Protein AF-A0A8H4RWQ2-F1 (afdb_monomer)

InterPro domains:
  IPR011146 HIT-like domain [PF01230] (13-74)
  IPR011146 HIT-like domain [PS51084] (5-72)
  IPR036265 HIT-like superfamily [G3DSA:3.30.428.10] (1-86)
  IPR036265 HIT-like superfamily [SSF54197] (13-76)
  IPR051884 Bis(5'-adenosyl)-triphosphatase activity regulators [PTHR46243] (3-73)

Radius of gyration: 20.03 Å; Cα contacts (8 Å, |Δi|>4): 115; chains: 1; bounding box: 41×40×61 Å

Nearest PDB structures (f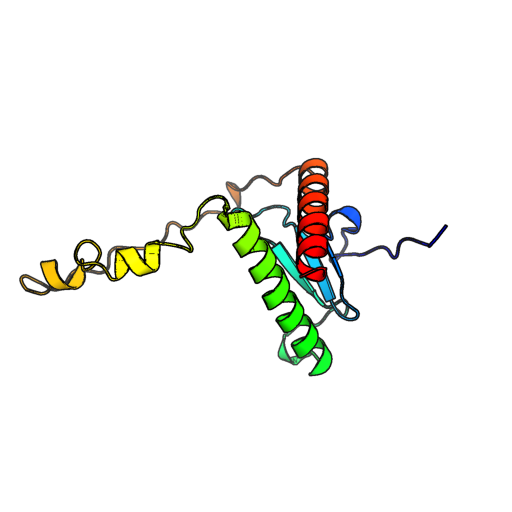oldseek):
  7p8p-assembly1_D  TM=6.417E-01  e=2.452E-06  Homo sapiens
  7p8p-assembly2_B  TM=6.315E-01  e=1.788E-06  Homo sapiens
  6fit-assembly1_A-2  TM=6.945E-01  e=1.189E-05  Homo sapiens
  7p8p-assembly2_C  TM=5.938E-01  e=6.324E-06  Homo sapiens
  3fit-assembly1_A-2  TM=6.359E-01  e=2.237E-05  Homo sapiens

Structure (mmCIF, N/CA/C/O backbone):
data_AF-A0A8H4RWQ2-F1
#
_entry.id   AF-A0A8H4RWQ2-F1
#
loop_
_atom_site.group_PDB
_atom_site.id
_atom_site.type_symbol
_atom_site.label_atom_id
_atom_site.label_alt_id
_atom_site.label_comp_id
_atom_site.label_asym_id
_atom_site.label_entity_id
_atom_site.label_seq_id
_atom_site.pdbx_PDB_ins_code
_atom_site.Cartn_x
_atom_site.Cartn_y
_atom_site.Cartn_z
_atom_site.occupancy
_atom_site.B_iso_or_equiv
_atom_site.auth_seq_id
_atom_site.auth_comp_id
_atom_site.auth_asym_id
_atom_site.auth_atom_id
_atom_site.pdbx_PDB_model_num
ATOM 1 N N . MET A 1 1 ? 17.640 4.819 19.629 1.00 38.50 1 MET A N 1
ATOM 2 C CA . MET A 1 1 ? 17.453 4.123 18.340 1.00 38.50 1 MET A CA 1
ATOM 3 C C . MET A 1 1 ? 16.045 3.561 18.352 1.00 38.50 1 MET A C 1
ATOM 5 O O . MET A 1 1 ? 15.785 2.678 19.156 1.00 38.50 1 MET A O 1
ATOM 9 N N . SER A 1 2 ? 15.117 4.163 17.603 1.00 43.03 2 SER A N 1
ATOM 10 C CA . SER A 1 2 ? 13.726 3.694 17.560 1.00 43.03 2 SER A CA 1
ATOM 11 C C . SER A 1 2 ? 13.721 2.265 17.018 1.00 43.03 2 SER A C 1
ATOM 13 O O . SER A 1 2 ? 14.282 2.028 15.947 1.00 43.03 2 SER A O 1
ATOM 15 N N . SER A 1 3 ? 13.181 1.311 17.775 1.00 46.88 3 SER A N 1
ATOM 16 C CA . SER A 1 3 ? 13.005 -0.064 17.314 1.00 46.88 3 SER A CA 1
ATOM 17 C C . SER A 1 3 ? 12.193 -0.028 16.022 1.00 46.88 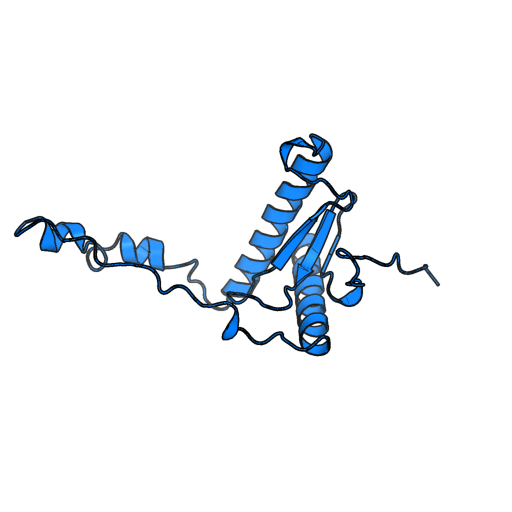3 SER A C 1
ATOM 19 O O . SER A 1 3 ? 11.035 0.390 16.034 1.00 46.88 3 SER A O 1
ATOM 21 N N . LYS A 1 4 ? 12.794 -0.414 14.890 1.00 59.09 4 LYS A N 1
ATOM 22 C CA . LYS A 1 4 ? 12.035 -0.616 13.653 1.00 59.09 4 LYS A CA 1
ATOM 23 C C . LYS A 1 4 ? 10.982 -1.685 13.955 1.00 59.09 4 LYS A C 1
ATOM 25 O O . LYS A 1 4 ? 11.336 -2.832 14.209 1.00 59.09 4 LYS A O 1
ATOM 30 N N . ASN A 1 5 ? 9.705 -1.311 13.962 1.00 80.12 5 ASN A N 1
ATOM 31 C CA . ASN A 1 5 ? 8.619 -2.283 14.029 1.00 80.12 5 ASN A CA 1
ATOM 32 C C . ASN A 1 5 ? 8.695 -3.147 12.764 1.00 80.12 5 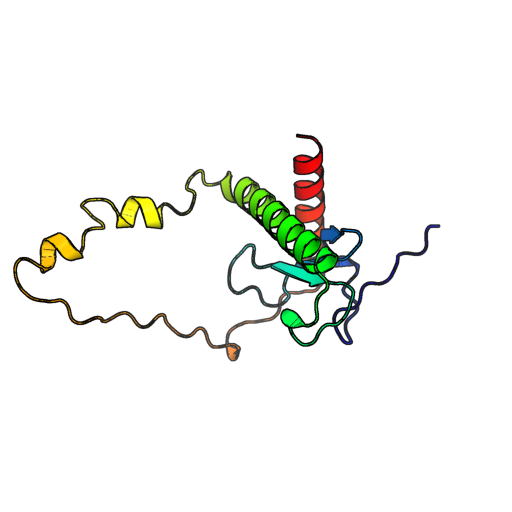ASN A C 1
ATOM 34 O O . ASN A 1 5 ? 8.464 -2.643 11.661 1.00 80.12 5 ASN A O 1
ATOM 38 N N . LEU A 1 6 ? 9.083 -4.411 12.938 1.00 89.31 6 LEU A N 1
ATOM 39 C CA . LEU A 1 6 ? 9.218 -5.385 11.858 1.00 89.31 6 LEU A CA 1
ATOM 40 C C . LEU A 1 6 ? 7.839 -5.673 11.265 1.00 89.31 6 LEU A C 1
ATOM 42 O O . LEU A 1 6 ? 6.901 -5.996 11.999 1.00 89.31 6 LEU A O 1
ATOM 46 N N . ILE A 1 7 ? 7.716 -5.571 9.942 1.00 90.94 7 ILE A N 1
ATOM 47 C CA . ILE A 1 7 ? 6.471 -5.887 9.236 1.00 90.94 7 ILE A CA 1
ATOM 48 C C . ILE A 1 7 ? 6.638 -7.234 8.556 1.00 90.94 7 ILE A C 1
ATOM 50 O O . ILE A 1 7 ? 7.595 -7.450 7.817 1.00 90.94 7 ILE A O 1
ATOM 54 N N . HIS A 1 8 ? 5.677 -8.120 8.791 1.00 89.38 8 HIS A N 1
ATOM 55 C CA . HIS A 1 8 ? 5.658 -9.451 8.207 1.00 89.38 8 HIS A CA 1
ATOM 56 C C . HIS A 1 8 ? 4.440 -9.614 7.303 1.00 89.38 8 HIS A C 1
ATOM 58 O O . HIS A 1 8 ? 3.322 -9.249 7.676 1.00 89.38 8 HIS A O 1
ATOM 64 N N . PHE A 1 9 ? 4.658 -10.215 6.137 1.00 88.19 9 PHE A N 1
ATOM 65 C CA . PHE A 1 9 ? 3.605 -10.704 5.260 1.00 88.19 9 PHE A CA 1
ATOM 66 C C . PHE A 1 9 ? 3.660 -12.234 5.242 1.00 88.19 9 PHE A C 1
ATOM 68 O O . PHE A 1 9 ? 4.485 -12.853 4.566 1.00 88.19 9 PHE A O 1
ATOM 75 N N . GLY A 1 10 ? 2.805 -12.855 6.058 1.00 85.50 10 GLY A N 1
ATOM 76 C CA . GLY A 1 10 ? 2.902 -14.285 6.344 1.00 85.50 10 GLY A CA 1
ATOM 77 C C . GLY A 1 10 ? 4.238 -14.613 7.030 1.00 85.50 10 GLY A C 1
ATOM 78 O O . GLY A 1 10 ? 4.557 -13.974 8.031 1.00 85.50 10 GLY A O 1
ATOM 79 N N . PRO A 1 11 ? 5.021 -15.586 6.528 1.00 87.88 11 PRO A N 1
ATOM 80 C CA . PRO A 1 11 ? 6.316 -15.948 7.107 1.00 87.88 11 PRO A CA 1
ATOM 81 C C . PRO A 1 11 ? 7.470 -15.028 6.671 1.00 87.88 11 PRO A C 1
ATOM 83 O O . PRO A 1 11 ? 8.587 -15.203 7.149 1.00 87.88 11 PRO A O 1
ATOM 86 N N . PHE A 1 12 ? 7.235 -14.091 5.748 1.00 88.94 12 PHE A N 1
ATOM 87 C CA . PHE A 1 12 ? 8.283 -13.256 5.167 1.00 88.94 12 PHE A CA 1
ATOM 88 C C . PHE A 1 12 ? 8.348 -11.900 5.867 1.00 88.94 12 PHE A C 1
ATOM 90 O O . PHE A 1 12 ? 7.331 -11.216 5.993 1.00 88.94 12 PHE A O 1
ATOM 97 N N . GLU A 1 13 ? 9.542 -11.494 6.293 1.00 91.75 13 GLU A N 1
ATOM 98 C CA . GLU A 1 13 ? 9.789 -10.116 6.711 1.00 91.75 13 GLU A CA 1
ATOM 99 C C . GLU A 1 13 ? 9.817 -9.217 5.469 1.00 91.75 13 GLU A C 1
ATOM 101 O O . GLU A 1 13 ? 10.587 -9.469 4.545 1.00 91.75 13 GLU A O 1
ATOM 106 N N . VAL A 1 14 ? 8.973 -8.182 5.448 1.00 92.69 14 VAL A N 1
ATOM 107 C CA . VAL A 1 14 ? 8.827 -7.268 4.303 1.00 92.69 14 VAL A CA 1
ATOM 108 C C . VAL A 1 14 ? 9.117 -5.806 4.639 1.00 92.69 14 VAL A C 1
ATOM 110 O O . VAL A 1 14 ? 8.734 -4.903 3.897 1.00 92.69 14 VAL A O 1
ATOM 113 N N . THR A 1 15 ? 9.766 -5.549 5.780 1.00 92.19 15 THR A N 1
ATOM 114 C CA . THR A 1 15 ? 9.922 -4.211 6.371 1.00 92.19 15 THR A CA 1
ATOM 115 C C . THR A 1 15 ? 10.470 -3.173 5.389 1.00 92.19 15 THR A C 1
ATOM 117 O O . THR A 1 15 ? 9.949 -2.057 5.343 1.00 92.19 15 THR A O 1
ATOM 120 N N . ASP A 1 16 ? 11.482 -3.537 4.601 1.00 92.75 16 ASP A N 1
ATOM 121 C CA . ASP A 1 16 ? 12.158 -2.622 3.673 1.00 92.75 16 ASP A CA 1
ATOM 122 C C . ASP A 1 16 ? 11.415 -2.456 2.333 1.00 92.75 16 ASP A C 1
ATOM 124 O O . ASP A 1 16 ? 11.622 -1.468 1.632 1.00 92.75 16 ASP A O 1
ATOM 128 N N . GLN A 1 17 ? 10.489 -3.365 2.005 1.00 94.56 17 GLN A N 1
ATOM 129 C CA . GLN A 1 17 ? 9.653 -3.279 0.800 1.00 94.56 17 GLN A CA 1
ATOM 130 C C . GLN A 1 17 ? 8.347 -2.497 1.030 1.00 94.56 17 GLN A C 1
ATOM 132 O O . GLN A 1 17 ? 7.594 -2.247 0.083 1.00 94.56 17 GLN A O 1
ATOM 137 N N . VAL A 1 18 ? 8.063 -2.103 2.278 1.00 95.69 18 VAL A N 1
ATOM 138 C CA . VAL A 1 18 ? 6.913 -1.261 2.627 1.00 95.69 18 VAL A C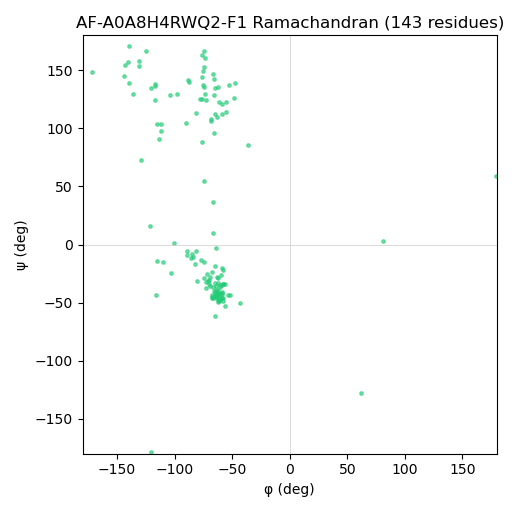A 1
ATOM 139 C C . VAL A 1 18 ? 7.205 0.194 2.277 1.00 95.69 18 VAL A C 1
ATOM 141 O O . VAL A 1 18 ? 8.166 0.781 2.772 1.00 95.69 18 VAL A O 1
ATOM 144 N N . PHE A 1 19 ? 6.337 0.811 1.478 1.00 95.38 19 PHE A N 1
ATOM 145 C CA . PHE A 1 19 ? 6.494 2.204 1.057 1.00 95.38 19 PHE A CA 1
ATOM 146 C C . PHE A 1 19 ? 5.477 3.174 1.662 1.00 95.38 19 PHE A C 1
ATOM 148 O O . PHE A 1 19 ? 5.688 4.384 1.620 1.00 95.38 19 PHE A O 1
ATOM 155 N N . TYR A 1 20 ? 4.388 2.671 2.241 1.00 95.75 20 TYR A N 1
ATOM 156 C CA . TYR A 1 20 ? 3.395 3.502 2.915 1.00 95.75 20 TYR A CA 1
ATOM 157 C C . TYR A 1 20 ? 2.822 2.791 4.138 1.00 95.75 20 TYR A C 1
ATOM 159 O O . TYR A 1 20 ? 2.692 1.567 4.145 1.00 95.75 20 TYR A O 1
ATOM 167 N N . LYS A 1 21 ? 2.508 3.552 5.189 1.00 95.06 21 LYS A N 1
ATOM 168 C CA . LYS A 1 21 ? 1.958 3.043 6.449 1.00 95.06 21 LYS A CA 1
ATOM 169 C C . LYS A 1 21 ? 0.881 3.991 6.956 1.00 95.06 21 LYS A C 1
ATOM 171 O O . LYS A 1 21 ? 1.067 5.206 6.941 1.00 95.06 21 LYS A O 1
ATOM 176 N N . THR A 1 22 ? -0.197 3.418 7.456 1.00 94.38 22 THR A N 1
ATOM 177 C CA . THR A 1 22 ? -1.240 4.096 8.229 1.00 94.38 22 THR A CA 1
ATOM 178 C C . THR A 1 22 ? -1.319 3.431 9.614 1.00 94.38 22 THR A C 1
ATOM 180 O O . THR A 1 22 ? -0.529 2.522 9.904 1.00 94.38 22 THR A O 1
ATOM 183 N N . PRO A 1 23 ? -2.232 3.854 10.508 1.00 94.06 23 PRO A N 1
ATOM 184 C CA . PRO A 1 23 ? -2.430 3.174 11.785 1.00 94.06 23 PRO A CA 1
ATOM 185 C C . PRO A 1 23 ? -2.909 1.719 11.650 1.00 94.06 23 PRO A C 1
ATOM 187 O O . PRO A 1 23 ? -2.533 0.894 12.482 1.00 94.06 23 PRO A O 1
ATOM 190 N N . LEU A 1 24 ? -3.716 1.393 10.627 1.00 95.44 24 LEU A N 1
ATOM 191 C CA . LEU A 1 24 ? -4.358 0.075 10.492 1.00 95.44 24 LEU A CA 1
ATOM 192 C C . LEU A 1 24 ? -3.886 -0.734 9.275 1.00 95.44 24 LEU A C 1
ATOM 194 O O . LEU A 1 24 ? -4.106 -1.948 9.246 1.00 95.44 24 LEU A O 1
ATOM 198 N N . CYS A 1 25 ? -3.194 -0.128 8.308 1.00 95.75 25 CYS A N 1
ATOM 199 C CA . CYS A 1 25 ? -2.680 -0.816 7.129 1.00 95.75 25 CYS A CA 1
ATOM 200 C C . CYS A 1 25 ? -1.270 -0.368 6.712 1.00 95.75 25 CYS A C 1
ATOM 202 O O . CYS A 1 25 ? -0.668 0.573 7.238 1.00 95.75 25 CYS A O 1
ATOM 204 N N . TYR A 1 26 ? -0.708 -1.104 5.760 1.00 96.19 26 TYR A N 1
ATOM 205 C CA . TYR A 1 26 ? 0.569 -0.813 5.126 1.00 96.19 26 TYR A CA 1
ATOM 206 C C . TYR A 1 26 ? 0.509 -1.173 3.642 1.00 96.19 26 TYR A C 1
ATOM 208 O O . TYR A 1 26 ? -0.273 -2.032 3.236 1.00 96.19 26 TYR A O 1
ATOM 216 N N . ALA A 1 27 ? 1.339 -0.526 2.827 1.00 96.56 27 ALA A N 1
ATOM 217 C CA . ALA A 1 27 ? 1.466 -0.823 1.407 1.00 96.56 27 ALA A CA 1
ATOM 218 C C . ALA A 1 27 ? 2.893 -1.240 1.049 1.00 96.56 27 ALA A C 1
ATOM 220 O O . ALA A 1 27 ? 3.852 -0.590 1.472 1.00 96.56 27 ALA A O 1
ATOM 221 N N . LEU A 1 28 ? 3.034 -2.303 0.256 1.00 95.62 28 LEU A N 1
ATOM 222 C CA . LEU A 1 28 ? 4.324 -2.834 -0.188 1.00 95.62 28 LEU A CA 1
ATOM 223 C C . LEU A 1 28 ? 4.374 -3.074 -1.699 1.00 95.62 28 LEU A C 1
ATOM 225 O O . LEU A 1 28 ? 3.346 -3.256 -2.359 1.00 95.62 28 LEU A O 1
ATOM 229 N N . VAL A 1 29 ? 5.591 -3.108 -2.238 1.00 94.44 29 VAL A N 1
ATOM 230 C CA . VAL A 1 29 ? 5.833 -3.498 -3.632 1.00 94.44 29 VAL A CA 1
ATOM 231 C C . VAL A 1 29 ? 5.708 -5.011 -3.817 1.00 94.44 29 VAL A C 1
ATOM 233 O O . VAL A 1 29 ? 5.989 -5.791 -2.908 1.00 94.44 29 VAL A O 1
ATOM 236 N N . ASN A 1 30 ? 5.280 -5.446 -5.003 1.00 92.31 30 ASN A N 1
ATOM 237 C CA . ASN A 1 30 ? 5.087 -6.865 -5.291 1.00 92.31 30 ASN A CA 1
ATOM 238 C C . ASN A 1 30 ? 6.380 -7.522 -5.818 1.00 92.31 30 ASN A C 1
ATOM 240 O O . ASN A 1 30 ? 7.107 -6.931 -6.621 1.00 92.31 30 ASN A O 1
ATOM 244 N N . ILE A 1 31 ? 6.641 -8.769 -5.405 1.00 87.12 31 ILE A N 1
ATOM 245 C CA . ILE A 1 31 ? 7.781 -9.591 -5.851 1.00 87.12 31 ILE A CA 1
ATOM 246 C C . ILE A 1 31 ? 7.630 -10.071 -7.303 1.00 87.12 31 ILE A C 1
ATOM 248 O O . ILE A 1 31 ? 8.612 -10.233 -8.027 1.00 87.12 31 ILE A O 1
ATOM 252 N N . LYS A 1 32 ? 6.390 -10.291 -7.748 1.00 85.56 32 LYS A N 1
ATOM 253 C CA . LYS A 1 32 ? 6.054 -10.677 -9.125 1.00 85.56 32 LYS A CA 1
ATOM 254 C C . LYS A 1 32 ? 4.957 -9.754 -9.662 1.00 85.56 32 LYS A C 1
ATOM 256 O O . LYS A 1 32 ? 3.801 -10.176 -9.752 1.00 85.56 32 LYS A O 1
ATOM 261 N N . PRO A 1 33 ? 5.282 -8.485 -9.965 1.00 80.62 33 PRO A N 1
ATOM 262 C CA . PRO A 1 33 ? 4.300 -7.550 -10.490 1.00 80.62 33 PRO A CA 1
ATOM 263 C C . PRO A 1 33 ? 3.818 -8.022 -11.867 1.00 80.62 33 PRO A C 1
ATOM 265 O O . PRO A 1 33 ? 4.614 -8.418 -12.714 1.00 80.62 33 PRO A O 1
ATOM 268 N N . ILE A 1 34 ? 2.503 -7.993 -12.090 1.00 77.69 34 ILE A N 1
ATOM 269 C CA . ILE A 1 34 ? 1.921 -8.312 -13.410 1.00 77.69 34 ILE A CA 1
ATOM 270 C C . ILE A 1 34 ? 2.198 -7.175 -14.396 1.00 77.69 34 ILE A C 1
ATOM 272 O O . ILE A 1 34 ? 2.459 -7.416 -15.569 1.00 77.69 34 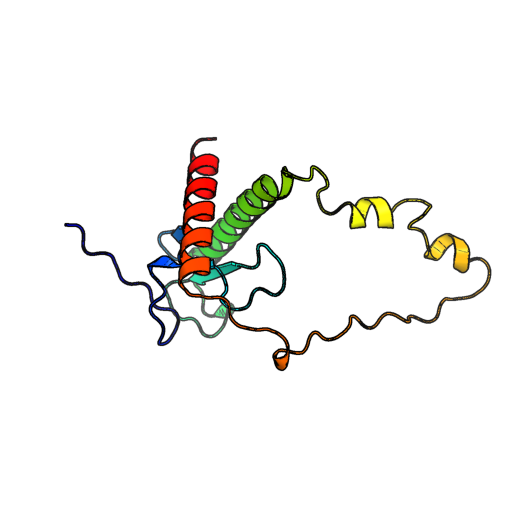ILE A O 1
ATOM 276 N N . LEU A 1 35 ? 2.140 -5.941 -13.896 1.00 77.56 35 LEU A N 1
ATOM 277 C CA . LEU A 1 35 ? 2.367 -4.703 -14.628 1.00 77.56 35 LEU A CA 1
ATOM 278 C C . LEU A 1 35 ? 3.150 -3.727 -13.733 1.00 77.56 35 LEU A C 1
ATOM 280 O O . LEU A 1 35 ? 3.084 -3.857 -12.502 1.00 77.56 35 LEU A O 1
ATOM 284 N N . PRO A 1 36 ? 3.865 -2.746 -14.312 1.00 79.44 36 PRO A N 1
ATOM 285 C CA . PRO A 1 36 ? 4.467 -1.655 -13.550 1.00 79.44 36 PRO A CA 1
ATOM 286 C C . PRO A 1 36 ? 3.433 -0.963 -12.650 1.00 79.44 36 PRO A C 1
ATOM 288 O O . PRO A 1 36 ? 2.301 -0.732 -13.068 1.00 79.44 36 PRO A O 1
ATOM 291 N N . GLY A 1 37 ? 3.805 -0.659 -11.404 1.00 83.44 37 GLY A N 1
ATOM 292 C CA . GLY A 1 37 ? 2.889 -0.063 -10.422 1.00 83.44 37 GLY A CA 1
ATOM 293 C C . GLY A 1 37 ? 1.960 -1.056 -9.710 1.00 83.44 37 GLY A C 1
ATOM 294 O O . GLY A 1 37 ? 1.154 -0.640 -8.882 1.00 83.44 37 GLY A O 1
ATOM 295 N N . HIS A 1 38 ? 2.071 -2.366 -9.968 1.00 89.19 38 HIS A N 1
ATOM 296 C CA . HIS A 1 38 ? 1.365 -3.378 -9.178 1.00 89.19 38 HIS A CA 1
ATOM 297 C C . HIS A 1 38 ? 1.935 -3.434 -7.751 1.00 89.19 38 HIS A C 1
ATOM 299 O O . HIS A 1 38 ? 3.017 -3.974 -7.507 1.00 89.19 38 HIS A O 1
ATOM 305 N N . VAL A 1 39 ? 1.149 -2.940 -6.799 1.00 94.00 39 VAL A N 1
ATOM 306 C CA . VAL A 1 39 ? 1.451 -2.902 -5.362 1.00 94.00 39 VAL A CA 1
ATOM 307 C C . VAL A 1 39 ? 0.347 -3.581 -4.549 1.00 94.00 39 VAL A C 1
ATOM 309 O O . VAL A 1 39 ? -0.739 -3.844 -5.065 1.00 94.00 39 VAL A O 1
ATOM 312 N N . LEU A 1 40 ? 0.619 -3.863 -3.276 1.00 95.50 40 LEU A N 1
ATOM 313 C CA . LEU A 1 40 ? -0.350 -4.427 -2.335 1.00 95.50 40 LEU A CA 1
ATOM 314 C C . LEU A 1 40 ? -0.603 -3.437 -1.199 1.00 95.50 40 LEU A C 1
ATOM 316 O O . LEU A 1 40 ? 0.351 -2.865 -0.682 1.00 95.50 40 LEU A O 1
ATOM 320 N N . VAL A 1 41 ? -1.863 -3.281 -0.786 1.00 96.12 41 VAL A N 1
ATOM 321 C CA . VAL A 1 41 ? -2.263 -2.560 0.436 1.00 96.12 41 VAL A CA 1
ATOM 322 C C . VAL A 1 41 ? -2.943 -3.562 1.361 1.00 96.12 41 VAL A C 1
ATOM 324 O O . VAL A 1 41 ? -3.866 -4.262 0.942 1.00 96.12 41 VAL A O 1
ATOM 327 N N . ILE A 1 42 ? -2.448 -3.686 2.590 1.00 95.56 42 ILE A N 1
ATOM 328 C CA . ILE A 1 42 ? -2.750 -4.810 3.479 1.00 95.56 42 ILE A CA 1
ATOM 329 C C . ILE A 1 42 ? -3.036 -4.291 4.895 1.00 95.56 42 ILE A C 1
ATOM 331 O O . ILE A 1 42 ? -2.223 -3.537 5.433 1.00 95.56 42 ILE A O 1
ATOM 335 N N . PRO A 1 43 ? -4.152 -4.688 5.535 1.00 95.69 43 PRO A N 1
ATOM 336 C CA . PRO A 1 43 ? -4.380 -4.396 6.948 1.00 95.69 43 PRO A CA 1
ATOM 337 C C . PRO A 1 43 ? -3.373 -5.147 7.835 1.00 95.69 43 PRO A C 1
ATOM 339 O O . PRO A 1 43 ? -2.986 -6.277 7.534 1.00 95.69 43 PRO A O 1
ATOM 342 N N . TYR A 1 44 ? -2.963 -4.561 8.964 1.00 93.94 44 TYR A N 1
ATOM 343 C CA . TYR A 1 44 ? -2.083 -5.254 9.918 1.00 93.94 44 TYR A CA 1
ATOM 344 C C . TYR A 1 44 ? -2.762 -6.479 10.534 1.00 93.94 44 TYR A C 1
ATOM 346 O O . TYR A 1 44 ? -2.114 -7.502 10.774 1.00 93.94 44 TYR A O 1
ATOM 354 N N . ARG A 1 45 ? -4.075 -6.396 10.782 1.00 93.38 45 ARG A N 1
ATOM 355 C CA . ARG A 1 45 ? -4.845 -7.528 11.287 1.00 93.38 45 ARG A CA 1
ATOM 356 C C . ARG A 1 45 ? -5.103 -8.530 10.166 1.00 93.38 45 ARG A C 1
ATOM 358 O O . ARG A 1 45 ? -5.682 -8.207 9.132 1.00 93.38 45 ARG A O 1
ATOM 365 N N . GLN A 1 46 ? -4.723 -9.781 10.405 1.00 91.19 46 GLN A N 1
ATOM 366 C CA . GLN A 1 46 ? -4.922 -10.876 9.459 1.00 91.19 46 GLN A CA 1
ATOM 367 C C . GLN A 1 46 ? -6.387 -11.339 9.458 1.00 91.19 46 GLN A C 1
ATOM 369 O O . GLN A 1 46 ? -6.777 -12.246 10.193 1.00 91.19 46 GLN A O 1
ATOM 374 N N . ALA A 1 47 ? -7.206 -10.701 8.627 1.00 91.94 47 ALA A N 1
ATOM 375 C CA . ALA A 1 47 ? -8.568 -11.132 8.329 1.00 91.94 47 ALA A CA 1
ATOM 376 C C . ALA A 1 47 ? -8.583 -12.135 7.164 1.00 91.94 47 ALA A C 1
ATOM 378 O O . ALA A 1 47 ? -7.857 -11.973 6.184 1.00 91.94 47 ALA A O 1
ATOM 379 N N . LYS A 1 48 ? -9.421 -13.177 7.251 1.00 92.19 48 LYS A N 1
ATOM 380 C CA . LYS A 1 48 ? -9.552 -14.177 6.174 1.00 92.19 48 LYS A CA 1
ATOM 381 C C . LYS A 1 48 ? -10.461 -13.686 5.053 1.00 92.19 48 LYS A C 1
ATOM 383 O O . LYS A 1 48 ? -10.287 -14.084 3.902 1.00 92.19 48 LYS A O 1
ATOM 388 N N . ARG A 1 49 ? -11.460 -12.872 5.395 1.00 93.56 49 ARG A N 1
ATOM 389 C CA . ARG A 1 49 ? -12.437 -12.306 4.465 1.00 93.56 49 ARG A CA 1
ATOM 390 C C . ARG A 1 49 ? -12.560 -10.809 4.690 1.00 93.56 49 ARG A C 1
ATOM 392 O O 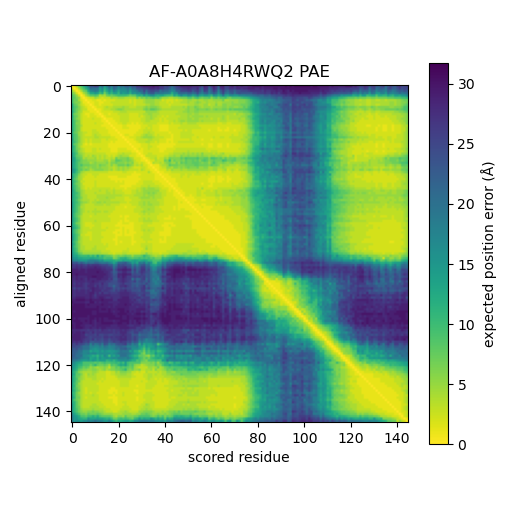. ARG A 1 49 ? -12.389 -10.327 5.804 1.00 93.56 49 ARG A O 1
ATOM 399 N N . LEU A 1 50 ? -12.952 -10.089 3.641 1.00 91.81 50 LEU A N 1
ATOM 400 C CA . LEU A 1 50 ? -13.251 -8.659 3.733 1.00 91.81 50 LEU A CA 1
ATOM 401 C C . LEU A 1 50 ? -14.363 -8.368 4.757 1.00 91.81 50 LEU A C 1
ATOM 403 O O . LEU A 1 50 ? -14.308 -7.367 5.455 1.00 91.81 50 LEU A O 1
ATOM 407 N N . THR A 1 51 ? -15.332 -9.280 4.892 1.00 95.75 51 THR A N 1
ATOM 408 C CA . THR A 1 51 ? -16.434 -9.199 5.868 1.00 95.75 51 THR A CA 1
ATOM 409 C C . THR A 1 51 ? -15.983 -9.278 7.321 1.00 95.75 51 THR A C 1
ATOM 411 O O . THR A 1 51 ? -16.752 -8.925 8.206 1.00 95.75 51 THR A O 1
ATOM 414 N N . ASP A 1 52 ? -14.769 -9.772 7.573 1.00 95.94 52 ASP A N 1
ATOM 415 C CA . ASP A 1 52 ? -14.238 -9.889 8.928 1.00 95.94 52 ASP A CA 1
ATOM 416 C C . ASP A 1 52 ? -13.593 -8.574 9.391 1.00 95.94 52 ASP A C 1
AT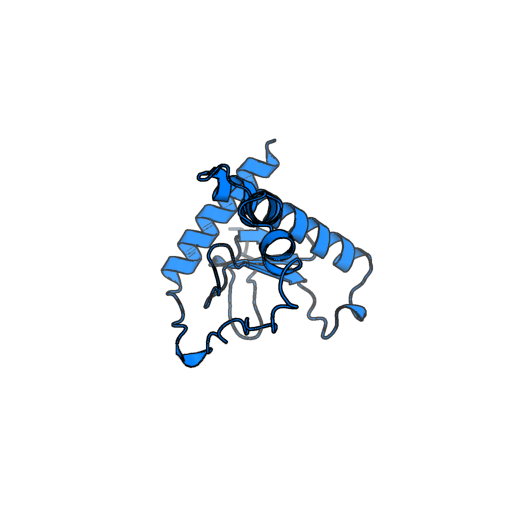OM 418 O O . ASP A 1 52 ? -13.183 -8.495 10.549 1.00 95.94 52 ASP A O 1
ATOM 422 N N . LEU A 1 53 ? -13.442 -7.578 8.504 1.00 95.69 53 LEU A N 1
ATOM 423 C CA . LEU A 1 53 ? -12.884 -6.258 8.805 1.00 95.69 53 LEU A CA 1
ATOM 424 C C . LEU A 1 53 ? -13.881 -5.371 9.551 1.00 95.69 53 LEU A C 1
ATOM 426 O O . LEU A 1 53 ? -15.084 -5.404 9.292 1.00 95.69 53 LEU A O 1
ATOM 430 N N . THR A 1 54 ? -13.369 -4.551 10.467 1.00 97.12 54 THR A N 1
ATOM 431 C CA . THR A 1 54 ? -14.171 -3.506 11.107 1.00 97.12 54 THR A CA 1
ATOM 432 C C . THR A 1 54 ? -14.416 -2.358 10.128 1.00 97.12 54 THR A C 1
ATOM 434 O O . THR A 1 54 ? -13.675 -2.171 9.160 1.00 97.12 54 THR A O 1
ATOM 437 N N . SER A 1 55 ? -15.434 -1.536 10.387 1.00 97.12 55 SER A N 1
ATOM 438 C CA . SER A 1 55 ? -15.703 -0.347 9.568 1.00 97.12 55 SER A CA 1
ATOM 439 C C . SER A 1 55 ? -14.510 0.618 9.520 1.00 97.12 55 SER A C 1
ATOM 441 O O . SER A 1 55 ? -14.267 1.236 8.487 1.00 97.12 55 SER A O 1
ATOM 443 N N . GLU A 1 56 ? -13.745 0.717 10.611 1.00 97.19 56 GLU A N 1
ATOM 444 C CA . GLU A 1 56 ? -12.532 1.541 10.691 1.00 97.19 56 GLU A CA 1
ATOM 445 C C . GLU A 1 56 ? -11.421 0.999 9.787 1.00 97.19 56 GLU A C 1
ATOM 447 O O . GLU A 1 56 ? -10.823 1.756 9.026 1.00 97.19 56 GLU A O 1
ATOM 452 N N . GLU A 1 57 ? -11.186 -0.316 9.808 1.00 96.25 57 GLU A N 1
ATOM 453 C CA . GLU A 1 57 ? -10.183 -0.956 8.953 1.00 96.25 57 GLU A CA 1
ATOM 454 C C . GLU A 1 57 ? -10.557 -0.870 7.474 1.00 96.25 57 GLU A C 1
ATOM 456 O O . GLU A 1 57 ? -9.687 -0.628 6.644 1.00 96.25 57 GLU A O 1
ATOM 461 N N . ILE A 1 58 ? -11.840 -1.038 7.134 1.00 96.94 58 ILE A N 1
ATOM 462 C CA . ILE A 1 58 ? -12.325 -0.868 5.757 1.00 96.94 58 ILE A CA 1
ATOM 463 C C . ILE A 1 58 ? -12.090 0.573 5.300 1.00 96.94 58 ILE A C 1
ATOM 465 O O . ILE A 1 58 ? -11.564 0.795 4.209 1.00 96.94 58 ILE A O 1
ATOM 469 N N . SER A 1 59 ? -12.457 1.549 6.134 1.00 97.06 59 SER A N 1
ATOM 470 C CA . SER A 1 59 ? -12.278 2.964 5.814 1.00 97.06 59 SER A CA 1
ATOM 471 C C . SER A 1 59 ? -10.803 3.309 5.607 1.00 97.06 59 SER A C 1
ATOM 473 O O . SER A 1 59 ? -10.461 3.934 4.602 1.00 97.06 59 SER A O 1
ATOM 475 N N . ASP A 1 60 ? -9.924 2.887 6.517 1.00 97.00 60 ASP A N 1
ATOM 476 C CA . ASP A 1 60 ? -8.484 3.142 6.417 1.00 97.00 60 ASP A CA 1
ATOM 477 C C . ASP A 1 60 ? -7.867 2.439 5.198 1.00 97.00 60 ASP A C 1
ATOM 479 O O . ASP A 1 60 ? -7.153 3.072 4.419 1.00 97.00 60 ASP A O 1
ATOM 483 N N . LEU A 1 61 ? -8.228 1.172 4.959 1.00 97.00 61 LEU A N 1
ATOM 484 C CA . LEU A 1 61 ? -7.764 0.391 3.813 1.00 97.00 61 LEU A CA 1
ATOM 485 C C . LEU A 1 61 ? -8.088 1.085 2.486 1.00 97.00 61 LEU A C 1
ATOM 487 O O . LEU A 1 61 ? -7.197 1.291 1.663 1.00 97.00 61 LEU A O 1
ATOM 491 N N . PHE A 1 62 ? -9.348 1.465 2.262 1.00 97.06 62 PHE A N 1
ATOM 492 C CA . PHE A 1 62 ? -9.741 2.076 0.991 1.00 97.06 62 PHE A CA 1
ATOM 493 C C . PHE A 1 62 ? -9.273 3.528 0.856 1.00 97.06 62 PHE A C 1
ATOM 495 O O . PHE A 1 62 ? -8.961 3.957 -0.257 1.00 97.06 62 PHE A O 1
ATOM 502 N N . THR A 1 63 ? -9.133 4.261 1.963 1.00 96.50 63 THR A N 1
ATOM 503 C CA . THR A 1 63 ? -8.502 5.591 1.952 1.00 96.50 63 THR A CA 1
ATOM 504 C C . THR A 1 63 ? -7.033 5.484 1.536 1.00 96.50 63 THR A C 1
ATOM 506 O O . THR A 1 63 ? -6.574 6.234 0.671 1.00 96.50 63 THR A O 1
ATOM 509 N N . ALA A 1 64 ? -6.304 4.503 2.076 1.00 96.19 64 ALA A N 1
ATOM 510 C CA . ALA A 1 64 ? -4.930 4.227 1.676 1.00 96.19 64 ALA A CA 1
ATOM 511 C C . ALA A 1 64 ? -4.839 3.813 0.199 1.00 96.19 64 ALA A C 1
ATOM 513 O O . ALA A 1 64 ? -3.985 4.331 -0.519 1.00 96.19 64 ALA A O 1
ATOM 514 N N . VAL A 1 65 ? -5.745 2.954 -0.286 1.00 95.94 65 VAL A N 1
ATOM 515 C CA . VAL A 1 65 ? -5.808 2.560 -1.706 1.00 95.94 65 VAL A CA 1
ATOM 516 C C . VAL A 1 65 ? -5.989 3.775 -2.616 1.00 95.94 65 VAL A C 1
ATOM 518 O O . VAL A 1 65 ? -5.223 3.931 -3.566 1.00 95.94 65 VAL A O 1
ATOM 521 N N . GLN A 1 66 ? -6.941 4.665 -2.316 1.00 95.31 66 GLN A N 1
ATOM 522 C CA . GLN A 1 66 ? -7.159 5.880 -3.110 1.00 95.31 66 GLN A CA 1
ATOM 523 C C . GLN A 1 66 ? -5.907 6.761 -3.161 1.00 95.31 66 GLN A C 1
ATOM 525 O O . GLN A 1 66 ? -5.547 7.282 -4.217 1.00 95.31 66 GLN A O 1
ATOM 530 N N . LYS A 1 67 ? -5.219 6.911 -2.028 1.00 94.06 67 LYS A N 1
ATOM 531 C CA . LYS A 1 67 ? -4.005 7.723 -1.935 1.00 94.06 67 LYS A CA 1
ATOM 532 C C . LYS A 1 67 ? -2.841 7.119 -2.722 1.00 94.06 67 LYS A C 1
ATOM 534 O O . LYS A 1 67 ? -2.190 7.822 -3.492 1.00 94.06 67 LYS A O 1
ATOM 539 N N . VAL A 1 68 ? -2.620 5.812 -2.583 1.00 94.44 68 VAL A N 1
ATOM 540 C CA . VAL A 1 68 ? -1.601 5.075 -3.344 1.00 94.44 68 VAL A CA 1
ATOM 541 C C . VAL A 1 68 ? -1.892 5.150 -4.843 1.00 94.44 68 VAL A C 1
ATOM 543 O O . VAL A 1 68 ? -0.979 5.397 -5.625 1.00 94.44 68 VAL A O 1
ATOM 546 N N . GLN A 1 69 ? -3.157 5.017 -5.254 1.00 91.69 69 GLN A N 1
ATOM 547 C CA . GLN A 1 69 ? -3.554 5.163 -6.655 1.00 91.69 69 GLN A CA 1
ATOM 548 C C . GLN A 1 69 ? -3.248 6.565 -7.198 1.00 91.69 69 GLN A C 1
ATOM 550 O O . GLN A 1 69 ? -2.715 6.675 -8.299 1.00 91.69 69 GLN A O 1
ATOM 555 N N . ARG A 1 70 ? -3.535 7.631 -6.435 1.00 89.81 70 ARG A N 1
ATOM 556 C CA . ARG A 1 70 ? -3.180 9.008 -6.830 1.00 89.81 70 ARG A CA 1
ATOM 557 C C . ARG A 1 70 ? -1.674 9.169 -7.018 1.00 89.81 70 ARG A C 1
ATOM 559 O O . ARG A 1 70 ? -1.252 9.697 -8.040 1.00 89.81 70 ARG A O 1
ATOM 566 N N . MET A 1 71 ? -0.873 8.657 -6.083 1.00 91.69 71 MET A N 1
ATOM 567 C CA . MET A 1 71 ? 0.589 8.680 -6.196 1.00 91.69 71 MET A CA 1
ATOM 568 C C . MET A 1 71 ? 1.073 7.954 -7.459 1.00 91.69 71 MET A C 1
ATOM 570 O O . MET A 1 71 ? 1.901 8.486 -8.200 1.00 91.69 71 MET A O 1
ATOM 574 N N . LEU A 1 72 ? 0.532 6.764 -7.737 1.00 88.38 72 LEU A N 1
ATOM 575 C CA . LEU A 1 72 ? 0.885 5.998 -8.934 1.00 88.38 72 LEU A CA 1
ATOM 576 C C . LEU A 1 72 ? 0.482 6.727 -10.220 1.00 88.38 72 LEU A C 1
ATOM 578 O O . LEU A 1 72 ? 1.259 6.723 -11.172 1.00 88.38 72 LEU A O 1
ATOM 582 N N . ALA A 1 73 ? -0.684 7.380 -10.236 1.00 83.88 73 ALA A N 1
ATOM 583 C CA . ALA A 1 73 ? -1.138 8.178 -11.370 1.00 83.88 73 ALA A CA 1
ATOM 584 C C . ALA A 1 73 ? -0.184 9.350 -11.647 1.00 83.88 73 ALA A C 1
ATOM 586 O O . ALA A 1 73 ? 0.296 9.473 -12.767 1.00 83.88 73 ALA A O 1
ATOM 587 N N . VAL A 1 74 ? 0.182 10.133 -10.623 1.00 77.12 74 VAL A N 1
ATOM 588 C CA . VAL A 1 74 ? 1.136 11.255 -10.752 1.00 77.12 74 VAL A CA 1
ATOM 589 C C . VAL A 1 74 ? 2.496 10.785 -11.272 1.00 77.12 74 VAL A C 1
ATOM 591 O O . VAL A 1 74 ? 3.102 11.436 -12.121 1.00 77.12 74 VAL A O 1
ATOM 594 N N . LYS A 1 75 ? 2.985 9.632 -10.802 1.00 69.81 75 LYS A N 1
ATOM 595 C CA . LYS A 1 75 ? 4.255 9.065 -11.277 1.00 69.81 75 LYS A CA 1
ATOM 596 C C . LYS A 1 75 ? 4.161 8.544 -12.716 1.00 69.81 75 LYS A C 1
ATOM 598 O O . LYS A 1 75 ? 5.141 8.628 -13.455 1.00 69.81 75 LYS A O 1
ATOM 603 N N . ALA A 1 76 ? 3.007 8.012 -13.118 1.00 60.62 76 ALA A N 1
ATOM 604 C CA . ALA A 1 76 ? 2.756 7.602 -14.497 1.00 60.62 76 ALA A CA 1
ATOM 605 C C . ALA A 1 76 ? 2.689 8.805 -15.459 1.00 60.62 76 ALA A C 1
ATOM 607 O O . ALA A 1 76 ? 3.032 8.643 -16.629 1.00 60.62 76 ALA A O 1
ATOM 608 N N . SER A 1 77 ? 2.372 10.010 -14.965 1.00 49.44 77 SER A N 1
ATOM 609 C CA . SER A 1 77 ? 2.259 11.262 -15.735 1.00 49.44 77 SER A CA 1
ATOM 610 C C . SER A 1 77 ? 3.560 11.810 -16.349 1.00 49.44 77 SER A C 1
ATOM 612 O O . SER A 1 77 ? 3.549 12.890 -16.935 1.00 49.44 77 SER A O 1
ATOM 614 N N . GLY A 1 78 ? 4.666 11.054 -16.333 1.00 47.38 78 GLY A N 1
ATOM 615 C CA . GLY A 1 78 ? 5.686 11.183 -17.387 1.00 47.38 78 GLY A CA 1
ATOM 616 C C . GLY A 1 78 ? 5.115 10.900 -18.790 1.00 47.38 78 GLY A C 1
ATOM 617 O O . GLY A 1 78 ? 5.654 11.379 -19.782 1.00 47.38 78 GLY A O 1
ATOM 618 N N . ASN A 1 79 ? 3.979 10.197 -18.846 1.00 44.22 79 ASN A N 1
ATOM 619 C CA . ASN A 1 79 ? 3.035 10.166 -19.950 1.00 44.22 79 ASN A CA 1
ATOM 620 C C . ASN A 1 79 ? 1.717 10.784 -19.456 1.00 44.22 79 ASN A C 1
ATOM 622 O O . ASN A 1 79 ? 0.950 10.130 -18.755 1.00 44.22 79 ASN A O 1
ATOM 626 N N . ASN A 1 80 ? 1.431 12.031 -19.838 1.00 39.53 80 ASN A N 1
ATOM 627 C CA . ASN A 1 80 ? 0.123 12.694 -19.680 1.00 39.53 80 ASN A CA 1
ATOM 628 C C . ASN A 1 80 ? -0.980 12.049 -20.554 1.00 39.53 80 ASN A C 1
ATOM 630 O O . ASN A 1 80 ? -1.848 12.724 -21.094 1.00 39.53 80 ASN A O 1
ATOM 634 N N . GLU A 1 81 ? -0.948 10.733 -20.704 1.00 44.59 81 GLU A N 1
ATOM 635 C CA . GLU A 1 81 ? -2.084 9.940 -21.129 1.00 44.59 81 GLU A CA 1
ATOM 636 C C . GLU A 1 81 ? -2.432 9.087 -19.906 1.00 44.59 81 GLU A C 1
ATOM 638 O O . GLU A 1 81 ? -1.914 7.983 -19.732 1.00 44.59 81 GLU A O 1
ATOM 643 N N . GLY A 1 82 ? -3.328 9.587 -19.040 1.00 49.62 82 GLY A N 1
ATOM 644 C CA . GLY A 1 82 ? -4.227 8.652 -18.351 1.00 49.62 82 GLY A CA 1
ATOM 645 C C . GLY A 1 82 ? -4.778 7.715 -19.420 1.00 49.62 82 GLY A C 1
ATOM 646 O O . GLY A 1 82 ? -4.957 8.196 -20.532 1.00 49.62 82 GLY A O 1
ATOM 647 N N . ASP A 1 83 ? -4.883 6.413 -19.139 1.00 52.94 83 ASP A N 1
ATOM 648 C CA . ASP A 1 83 ? -5.033 5.346 -20.135 1.00 52.94 83 ASP A CA 1
ATOM 649 C C . ASP A 1 83 ? -5.887 5.749 -21.345 1.00 52.94 83 ASP A C 1
ATOM 651 O O . ASP A 1 83 ? -7.078 5.469 -21.436 1.00 52.94 83 ASP A O 1
ATOM 655 N N . GLY A 1 84 ? -5.237 6.370 -22.340 1.00 52.34 84 GLY A N 1
ATOM 656 C CA . GLY A 1 84 ? -5.917 6.966 -23.490 1.00 52.34 84 GLY A CA 1
ATOM 657 C C . GLY A 1 84 ? -6.620 5.906 -24.326 1.00 52.34 84 GLY A C 1
ATOM 658 O O . GLY A 1 84 ? -7.292 6.216 -25.292 1.00 52.34 84 GLY A O 1
ATOM 659 N N . ILE A 1 85 ? -6.464 4.642 -23.936 1.00 57.12 85 ILE A N 1
ATOM 660 C CA . ILE A 1 85 ? -7.310 3.506 -24.238 1.00 57.12 85 ILE A CA 1
ATOM 661 C C . ILE A 1 85 ? -8.798 3.859 -24.105 1.00 57.12 85 ILE A C 1
ATOM 663 O O . ILE A 1 85 ? -9.508 3.589 -25.062 1.00 57.12 85 ILE A O 1
ATOM 667 N N . TYR A 1 86 ? -9.294 4.466 -23.017 1.00 53.28 86 TYR A N 1
ATOM 668 C CA . TYR A 1 86 ? -10.734 4.779 -22.922 1.00 53.28 86 TYR A CA 1
ATOM 669 C C . TYR A 1 86 ? -11.166 5.846 -23.935 1.00 53.28 86 TYR A C 1
ATOM 671 O O . TYR A 1 86 ? -12.143 5.631 -24.651 1.00 53.28 86 TYR A O 1
ATOM 679 N N . ASP A 1 87 ? -10.405 6.934 -24.072 1.00 59.62 87 ASP A N 1
ATOM 680 C CA . ASP A 1 87 ? -10.702 8.001 -25.040 1.00 59.62 87 ASP A CA 1
ATOM 681 C C . ASP A 1 87 ? -10.557 7.520 -26.497 1.00 59.62 87 ASP A C 1
ATOM 683 O O . ASP A 1 87 ? -11.363 7.866 -27.361 1.00 59.62 87 ASP A O 1
ATOM 687 N N . ARG A 1 88 ? -9.572 6.656 -26.781 1.00 64.81 88 ARG A N 1
ATOM 688 C CA . ARG A 1 88 ? -9.373 6.018 -28.094 1.00 64.81 88 ARG A CA 1
ATOM 689 C C . ARG A 1 88 ? -10.414 4.940 -28.378 1.00 64.81 88 ARG A C 1
ATOM 691 O O . ARG A 1 88 ? -10.773 4.784 -29.533 1.00 64.81 88 ARG A O 1
ATOM 698 N N . LEU A 1 89 ? -10.920 4.220 -27.373 1.00 60.53 89 LEU A N 1
ATOM 699 C CA . LEU A 1 89 ? -12.040 3.276 -27.524 1.00 60.53 89 LEU A CA 1
ATOM 700 C C . LEU A 1 89 ? -13.363 4.000 -27.807 1.00 60.53 89 LEU A C 1
ATOM 702 O O . LEU A 1 89 ? -14.244 3.421 -28.436 1.00 60.53 89 LEU A O 1
ATOM 706 N N . GLN A 1 90 ? -13.511 5.241 -27.337 1.00 54.97 90 GLN A N 1
ATOM 707 C CA . GLN A 1 90 ? -14.684 6.083 -27.586 1.00 54.97 90 GLN A CA 1
ATOM 708 C C . GLN A 1 90 ? -14.577 6.933 -28.864 1.00 54.97 90 GLN A C 1
ATOM 710 O O . GLN A 1 90 ? -15.569 7.544 -29.261 1.00 54.97 90 GLN A O 1
ATOM 715 N N . SER A 1 91 ? -13.409 6.981 -29.515 1.00 66.69 91 SER A N 1
ATOM 716 C CA . SER A 1 91 ? -13.225 7.686 -30.787 1.00 66.69 91 SER A CA 1
ATOM 717 C C . SER A 1 91 ? -13.818 6.898 -31.966 1.00 66.69 91 SER A C 1
ATOM 719 O O . SER A 1 91 ? -14.049 5.694 -31.872 1.00 66.69 91 SER A O 1
ATOM 721 N N . GLU A 1 92 ? -14.034 7.559 -33.109 1.00 60.59 92 GLU A N 1
ATOM 722 C CA . GLU A 1 92 ? -14.491 6.907 -34.352 1.00 60.59 92 GLU A CA 1
ATOM 723 C C . GLU A 1 92 ? -13.559 5.763 -34.800 1.00 60.59 92 GLU A C 1
ATOM 725 O O . GLU A 1 92 ? -14.032 4.740 -35.285 1.00 60.59 92 GLU A O 1
ATOM 730 N N . GLU A 1 93 ? -12.244 5.880 -34.570 1.00 58.62 93 GLU A N 1
ATOM 731 C CA . GLU A 1 93 ? -11.278 4.805 -34.855 1.00 58.62 93 GLU A CA 1
ATOM 732 C C . GLU A 1 93 ? -11.423 3.605 -33.899 1.00 58.62 93 GLU A C 1
ATOM 734 O O . GLU A 1 93 ? -11.160 2.467 -34.290 1.00 58.62 93 GLU A O 1
ATOM 739 N N . GLY A 1 94 ? -11.851 3.840 -32.653 1.00 58.38 94 GLY A N 1
ATOM 740 C CA . GLY A 1 94 ? -12.143 2.799 -31.662 1.00 58.38 94 GLY A CA 1
ATOM 741 C C . GLY A 1 94 ? -13.559 2.233 -31.738 1.00 58.38 94 GLY A C 1
ATOM 742 O O . GLY A 1 94 ? -13.826 1.180 -31.153 1.00 58.38 94 GLY A O 1
ATOM 743 N N . ASN A 1 95 ? -14.451 2.874 -32.501 1.00 65.44 95 ASN A N 1
ATOM 744 C CA . ASN A 1 95 ? -15.823 2.443 -32.757 1.00 65.44 95 ASN A CA 1
ATOM 745 C C . ASN A 1 95 ? -15.877 1.259 -33.744 1.00 65.44 95 ASN A C 1
ATOM 747 O O . ASN A 1 95 ? -16.585 1.264 -34.754 1.00 65.44 95 ASN A O 1
ATOM 751 N N . VAL A 1 96 ? -15.154 0.185 -33.417 1.00 57.62 96 VAL A N 1
ATOM 752 C CA . VAL A 1 96 ? -15.180 -1.093 -34.145 1.00 57.62 96 VAL A CA 1
ATOM 753 C C . VAL A 1 96 ? -16.589 -1.692 -34.199 1.00 57.62 96 VAL A C 1
ATOM 755 O O . VAL A 1 96 ? -16.887 -2.492 -35.079 1.00 57.62 96 VAL A O 1
ATOM 758 N N . GLY A 1 97 ? -17.466 -1.289 -33.269 1.00 57.53 97 GLY A N 1
ATOM 759 C CA . GLY A 1 97 ? -18.892 -1.588 -33.298 1.00 57.53 97 GLY A CA 1
ATOM 760 C C . GLY A 1 97 ? -19.579 -0.919 -34.487 1.00 57.53 97 GLY A C 1
ATOM 761 O O . GLY A 1 97 ? -20.065 -1.616 -35.365 1.00 57.53 97 GLY A O 1
ATOM 762 N N . GLY A 1 98 ? -19.571 0.410 -34.569 1.00 61.78 98 GLY A N 1
ATOM 763 C CA . GLY A 1 98 ? -20.265 1.165 -35.618 1.00 61.78 98 GLY A CA 1
ATOM 764 C C . GLY A 1 98 ? -19.898 0.739 -37.043 1.00 61.78 98 GLY A C 1
ATOM 765 O O . GLY A 1 98 ? -20.791 0.519 -37.852 1.00 61.78 98 GLY A O 1
ATOM 766 N N . GLY A 1 99 ? -18.609 0.515 -37.331 1.00 58.31 99 GLY A N 1
ATOM 767 C CA . GLY A 1 99 ? -18.153 0.128 -38.676 1.00 58.31 99 GLY A CA 1
ATOM 768 C C . GLY A 1 99 ? -18.494 -1.309 -39.113 1.00 58.31 99 GLY A C 1
ATOM 769 O O . GLY A 1 99 ? -18.587 -1.574 -40.310 1.00 58.31 99 GLY A O 1
ATOM 770 N N . LEU A 1 100 ? -18.690 -2.244 -38.172 1.00 48.03 100 LEU A N 1
ATOM 771 C CA . LEU A 1 100 ? -19.027 -3.656 -38.449 1.00 48.03 100 LEU A CA 1
ATOM 772 C C . LEU A 1 100 ? -20.513 -3.985 -38.218 1.00 48.03 100 LEU A C 1
ATOM 774 O O . LEU A 1 100 ? -21.030 -4.930 -38.819 1.00 48.03 100 LEU A O 1
ATOM 778 N N . TRP A 1 101 ? -21.213 -3.220 -37.372 1.00 51.62 101 TRP A N 1
ATOM 779 C CA . TRP A 1 101 ? -22.632 -3.421 -37.047 1.00 51.62 101 TRP A CA 1
ATOM 780 C C . TRP A 1 101 ? -23.554 -3.247 -38.260 1.00 51.62 101 TRP A C 1
ATOM 782 O O . TRP A 1 101 ? -24.586 -3.916 -38.318 1.00 51.62 101 TRP A O 1
ATOM 792 N N . ASP A 1 102 ? -23.155 -2.436 -39.242 1.00 57.12 102 ASP A N 1
ATOM 793 C CA . ASP A 1 102 ? -23.911 -2.205 -40.479 1.00 57.12 102 ASP A CA 1
ATOM 794 C C . ASP A 1 102 ? -23.849 -3.382 -41.475 1.00 57.12 102 ASP A C 1
ATOM 796 O O . ASP A 1 102 ? -24.665 -3.451 -42.395 1.00 57.12 102 ASP A O 1
ATOM 800 N N . GLN A 1 103 ? -22.918 -4.335 -41.304 1.00 56.72 103 GLN A N 1
ATOM 801 C CA . GLN A 1 103 ? -22.738 -5.462 -42.233 1.00 56.72 103 GLN A CA 1
ATOM 802 C C . GLN A 1 103 ? -23.016 -6.838 -41.607 1.00 56.72 103 GLN A C 1
ATOM 804 O O . GLN A 1 103 ? -23.682 -7.659 -42.241 1.00 56.72 103 GLN A O 1
ATOM 809 N N . GLN A 1 104 ? -22.545 -7.120 -40.382 1.00 55.22 104 GLN A N 1
ATOM 810 C CA . GLN A 1 104 ? -22.843 -8.366 -39.655 1.00 55.22 104 GLN A CA 1
ATOM 811 C C . GLN A 1 104 ? -22.337 -8.321 -38.207 1.00 55.22 104 GLN A C 1
ATOM 813 O O . GLN A 1 104 ? -21.298 -7.735 -37.920 1.00 55.22 104 GLN A O 1
ATOM 818 N N . ARG A 1 105 ? -23.035 -8.998 -37.278 1.00 59.31 105 ARG A N 1
ATOM 819 C CA . ARG A 1 105 ? -22.602 -9.078 -35.869 1.00 59.31 105 ARG A CA 1
ATOM 820 C C . ARG A 1 105 ? -21.199 -9.703 -35.765 1.00 59.31 105 ARG A C 1
ATOM 822 O O . ARG A 1 105 ? -21.056 -10.867 -36.149 1.00 59.31 105 ARG A O 1
ATOM 829 N N . PRO A 1 106 ? -20.199 -9.002 -35.193 1.00 59.56 106 PRO A N 1
ATOM 830 C CA . PRO A 1 106 ? -18.888 -9.583 -34.937 1.00 59.56 106 PRO A CA 1
ATOM 831 C C . PRO A 1 106 ? -19.005 -10.744 -33.949 1.00 59.56 106 PRO A C 1
ATOM 833 O O . PRO A 1 106 ? -19.677 -10.637 -32.920 1.00 59.56 106 PRO A O 1
ATOM 836 N N . VAL A 1 107 ? -18.329 -11.851 -34.240 1.00 60.72 107 VAL A N 1
ATOM 837 C CA . VAL A 1 107 ? -18.113 -12.905 -33.246 1.00 60.72 107 VAL A CA 1
ATOM 838 C C . VAL A 1 107 ? -17.074 -12.382 -32.260 1.00 60.72 107 VAL A C 1
ATOM 840 O O . VAL A 1 107 ? -16.031 -11.882 -32.674 1.00 60.72 107 VAL A O 1
ATOM 843 N N . GLN A 1 108 ? -17.361 -12.462 -30.960 1.00 52.59 108 GLN A N 1
ATOM 844 C CA . GLN A 1 10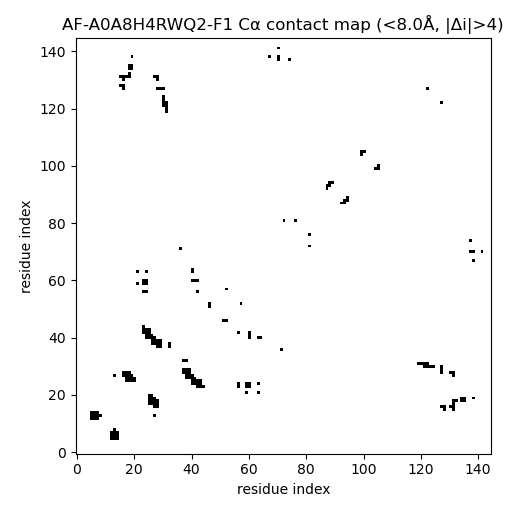8 ? -16.424 -12.041 -29.923 1.00 52.59 108 GLN A CA 1
ATOM 845 C C . GLN A 1 108 ? -15.200 -12.967 -29.942 1.00 52.59 108 GLN A C 1
ATOM 847 O O . GLN A 1 108 ? -15.224 -14.041 -29.342 1.00 52.59 108 GLN A O 1
ATOM 852 N N . ASP A 1 109 ? -14.136 -12.549 -30.626 1.00 49.00 109 ASP A N 1
ATOM 853 C CA . ASP A 1 109 ? -12.834 -13.200 -30.557 1.00 49.00 109 ASP A CA 1
ATOM 854 C C . ASP A 1 109 ? -11.843 -12.268 -29.861 1.00 49.00 109 ASP A C 1
ATOM 856 O O . ASP A 1 109 ? -11.429 -11.231 -30.372 1.00 49.00 109 ASP A O 1
ATOM 860 N N . GLY A 1 110 ? -11.571 -12.594 -28.604 1.00 50.84 110 GLY A N 1
ATOM 861 C CA . GLY A 1 110 ? -10.875 -11.721 -27.671 1.00 50.84 110 GLY A CA 1
ATOM 862 C C . GLY A 1 110 ? -10.751 -12.393 -26.317 1.00 50.84 110 GLY A C 1
ATOM 863 O O . GLY A 1 110 ? -11.268 -11.909 -25.312 1.00 50.84 110 GLY A O 1
ATOM 864 N N . LYS A 1 111 ? -10.110 -13.563 -26.274 1.00 53.75 111 LYS A N 1
ATOM 865 C CA . LYS A 1 111 ? -9.655 -14.113 -24.995 1.00 53.75 111 LYS A CA 1
ATOM 866 C C . LYS A 1 111 ? -8.346 -13.419 -24.656 1.00 53.75 111 LYS A C 1
ATOM 868 O O . LYS A 1 111 ? -7.356 -13.634 -25.350 1.00 53.75 111 LYS A O 1
ATOM 873 N N . PHE A 1 112 ? -8.333 -12.615 -23.591 1.00 48.97 112 PHE A N 1
ATOM 874 C CA . PHE A 1 112 ? -7.076 -12.133 -23.021 1.00 48.97 112 PHE A CA 1
ATOM 875 C C . PHE A 1 112 ? -6.124 -13.327 -22.850 1.00 48.97 112 PHE A C 1
ATOM 877 O O . PHE A 1 112 ? -6.523 -14.329 -22.236 1.00 48.97 112 PHE A O 1
ATOM 884 N N . PRO A 1 113 ? -4.897 -13.264 -23.400 1.00 60.06 113 PRO A N 1
ATOM 885 C CA . PRO A 1 113 ? -3.914 -14.312 -23.198 1.00 60.06 113 PRO A CA 1
ATOM 886 C C . PRO A 1 113 ? -3.716 -14.513 -21.698 1.00 60.06 113 PRO A C 1
ATOM 888 O O . PRO A 1 113 ? -3.396 -13.573 -20.969 1.00 60.06 113 PRO A O 1
ATOM 891 N N . LYS A 1 114 ? -3.934 -15.736 -21.208 1.00 58.22 114 LYS A N 1
ATOM 892 C CA . LYS A 1 114 ? -3.620 -16.062 -19.816 1.00 58.22 114 LYS A CA 1
ATOM 893 C C . LYS A 1 114 ? -2.103 -16.035 -19.667 1.00 58.22 114 LYS A C 1
ATOM 895 O O . LYS A 1 114 ? -1.435 -16.953 -20.134 1.00 58.22 114 LYS A O 1
ATOM 900 N N . ILE A 1 115 ? -1.575 -14.999 -19.022 1.00 58.91 115 ILE A N 1
ATOM 901 C CA . ILE A 1 115 ? -0.175 -14.970 -18.593 1.00 58.91 115 ILE A CA 1
ATOM 902 C C . ILE A 1 115 ? -0.021 -16.083 -17.555 1.00 58.91 115 ILE A C 1
ATOM 904 O O . ILE A 1 115 ? -0.635 -16.022 -16.488 1.00 58.91 115 ILE A O 1
ATOM 908 N N . LYS A 1 116 ? 0.731 -17.133 -17.888 1.00 60.75 116 LYS A N 1
ATOM 909 C CA . LYS A 1 116 ? 0.992 -18.229 -16.955 1.00 60.75 116 LYS A CA 1
ATOM 910 C C . LYS A 1 116 ? 2.006 -17.767 -15.914 1.00 60.75 116 LYS A C 1
ATOM 912 O O . LYS A 1 116 ? 3.005 -17.131 -16.235 1.00 60.75 116 LYS A O 1
ATOM 917 N N . ASP A 1 117 ? 1.756 -18.116 -14.658 1.00 63.34 117 ASP A N 1
ATOM 918 C CA . ASP A 1 117 ? 2.618 -17.763 -13.525 1.00 63.34 117 ASP A CA 1
ATOM 919 C C . ASP A 1 117 ? 4.054 -18.296 -13.652 1.00 63.34 117 ASP A C 1
ATOM 921 O O . ASP A 1 117 ? 4.980 -17.699 -13.100 1.00 63.34 117 ASP A O 1
ATOM 925 N N . GLU A 1 118 ? 4.221 -19.392 -14.394 1.00 69.44 118 GLU A N 1
ATOM 926 C CA . GLU A 1 118 ? 5.485 -20.087 -14.669 1.00 69.44 118 GLU A CA 1
ATOM 927 C C . GLU A 1 118 ? 6.500 -19.197 -15.401 1.00 69.44 118 GLU A C 1
ATOM 929 O O . GLU A 1 118 ? 7.693 -19.249 -15.104 1.00 69.44 118 GLU A O 1
ATOM 934 N N . ASP A 1 119 ? 6.025 -18.312 -16.281 1.00 69.12 119 ASP A N 1
ATOM 935 C CA . ASP A 1 119 ? 6.877 -17.431 -17.087 1.00 69.12 119 ASP A CA 1
ATOM 936 C C . ASP A 1 119 ? 7.293 -16.156 -16.324 1.00 69.12 119 ASP A C 1
ATOM 938 O O . ASP A 1 119 ? 8.175 -15.407 -16.756 1.00 69.12 119 ASP A O 1
ATOM 942 N N . ARG A 1 120 ? 6.686 -15.898 -15.155 1.00 70.88 120 ARG A N 1
ATOM 943 C CA . ARG A 1 120 ? 6.956 -14.711 -14.331 1.00 70.88 120 ARG A CA 1
ATOM 944 C C . ARG A 1 120 ? 8.077 -14.989 -13.333 1.00 70.88 120 ARG A C 1
ATOM 946 O O . ARG A 1 120 ? 7.876 -15.629 -12.290 1.00 70.88 120 ARG A O 1
ATOM 953 N N . LYS A 1 121 ? 9.263 -14.456 -13.623 1.00 77.88 121 LYS A N 1
ATOM 954 C CA . LYS A 1 121 ? 10.419 -14.519 -12.719 1.00 77.88 121 LYS A CA 1
ATOM 955 C C . LYS A 1 121 ? 10.241 -13.541 -11.548 1.00 77.88 121 LYS A C 1
ATOM 957 O O . LYS A 1 121 ? 9.798 -12.417 -11.773 1.00 77.88 121 LYS A O 1
ATOM 962 N N . PRO A 1 122 ? 10.541 -13.956 -10.303 1.00 84.81 122 PRO A N 1
ATOM 963 C CA . PRO A 1 122 ? 10.591 -13.027 -9.183 1.00 84.81 122 PRO A CA 1
ATOM 964 C C . PRO A 1 122 ? 11.739 -12.038 -9.389 1.00 84.81 122 PRO A C 1
ATOM 966 O O . PRO A 1 122 ? 12.800 -12.407 -9.895 1.00 84.81 122 PRO A O 1
ATOM 969 N N . ARG A 1 123 ? 11.510 -10.789 -9.000 1.00 86.06 123 ARG A N 1
ATOM 970 C CA . ARG A 1 123 ? 12.551 -9.754 -8.937 1.0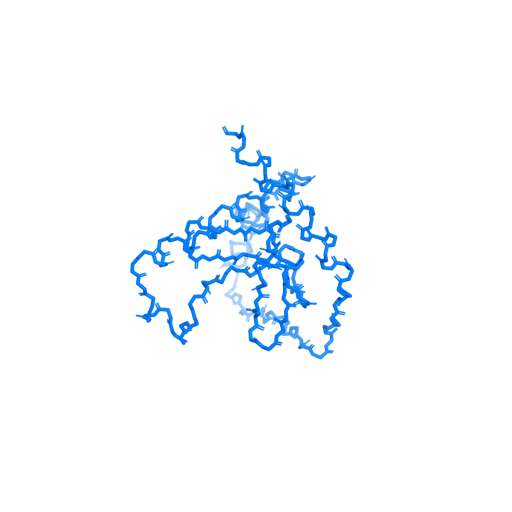0 86.06 123 ARG A CA 1
ATOM 971 C C . ARG A 1 123 ? 13.484 -9.964 -7.741 1.00 86.06 123 ARG A C 1
ATOM 973 O O . ARG A 1 123 ? 13.150 -10.722 -6.826 1.00 86.06 123 ARG A O 1
ATOM 980 N N . SER A 1 124 ? 14.616 -9.262 -7.735 1.00 90.69 124 SER A N 1
ATOM 981 C CA . SER A 1 124 ? 15.533 -9.273 -6.593 1.00 90.69 124 SER A CA 1
ATOM 982 C C . SER A 1 124 ? 14.992 -8.440 -5.412 1.00 90.69 124 SER A C 1
ATOM 984 O O . SER A 1 124 ? 14.213 -7.500 -5.625 1.00 90.69 124 SER A O 1
ATOM 986 N N . PRO A 1 125 ? 15.376 -8.762 -4.163 1.00 88.88 125 PRO A N 1
ATOM 987 C CA . PRO A 1 125 ? 15.067 -7.933 -2.997 1.00 88.88 125 PRO A CA 1
ATOM 988 C C . PRO A 1 125 ? 15.622 -6.506 -3.105 1.00 88.88 125 PRO A C 1
ATOM 990 O O . PRO A 1 125 ? 14.970 -5.561 -2.664 1.00 88.88 125 PRO A O 1
ATOM 993 N N . GLU A 1 126 ? 16.794 -6.336 -3.718 1.00 91.25 126 GLU A N 1
ATOM 994 C CA . GLU A 1 126 ? 17.421 -5.034 -3.940 1.00 91.25 126 GLU A CA 1
ATOM 995 C C . GLU A 1 126 ? 16.535 -4.150 -4.826 1.00 91.25 126 GLU A C 1
ATOM 997 O O . GLU A 1 126 ? 16.187 -3.037 -4.426 1.00 91.25 126 GLU A O 1
ATOM 1002 N N . ASP A 1 127 ? 16.050 -4.691 -5.952 1.00 89.81 127 ASP A N 1
ATOM 1003 C CA . ASP A 1 127 ? 15.131 -3.971 -6.842 1.00 89.81 127 ASP A CA 1
ATOM 1004 C C . ASP A 1 127 ? 13.832 -3.586 -6.118 1.00 89.81 127 ASP A C 1
ATOM 1006 O O . ASP A 1 127 ? 13.235 -2.545 -6.398 1.00 89.81 127 ASP A O 1
ATOM 1010 N N . MET A 1 128 ? 13.329 -4.445 -5.219 1.00 90.94 128 MET A N 1
ATOM 1011 C CA . MET A 1 128 ? 12.142 -4.142 -4.401 1.00 90.94 128 MET A CA 1
ATOM 1012 C C . MET A 1 128 ? 12.388 -2.968 -3.465 1.00 90.94 128 MET A C 1
ATOM 1014 O O . MET A 1 128 ? 11.555 -2.066 -3.390 1.00 90.94 128 MET A O 1
ATOM 1018 N N . ASN A 1 129 ? 13.525 -2.972 -2.776 1.00 93.12 129 ASN A N 1
ATOM 1019 C CA . ASN A 1 129 ? 13.878 -1.929 -1.824 1.00 93.12 129 ASN A CA 1
ATOM 1020 C C . ASN A 1 129 ? 14.058 -0.579 -2.526 1.00 93.12 129 ASN A C 1
ATOM 1022 O O . ASN A 1 129 ? 13.559 0.438 -2.044 1.00 93.12 129 ASN A O 1
ATOM 1026 N N . GLU A 1 130 ? 14.710 -0.563 -3.690 1.00 92.31 130 GLU A N 1
ATOM 1027 C CA . GLU A 1 130 ? 14.865 0.656 -4.485 1.00 92.31 130 GLU A CA 1
ATOM 1028 C C . GLU A 1 130 ? 13.514 1.222 -4.933 1.00 92.31 130 GLU A C 1
ATOM 1030 O O . GLU A 1 130 ? 13.248 2.412 -4.747 1.00 92.31 130 GLU A O 1
ATOM 1035 N N . GLU A 1 131 ? 12.617 0.382 -5.457 1.00 90.44 131 GLU A N 1
ATOM 1036 C CA . GLU A 1 131 ? 11.286 0.841 -5.857 1.00 90.44 131 GLU A CA 1
ATOM 1037 C C . GLU A 1 131 ? 10.470 1.340 -4.657 1.00 90.44 131 GLU A C 1
ATOM 1039 O O . GLU A 1 131 ? 9.830 2.393 -4.746 1.00 90.44 131 GLU A O 1
ATOM 1044 N N . ALA A 1 132 ? 10.528 0.632 -3.525 1.00 93.06 132 ALA A N 1
ATOM 1045 C CA . ALA A 1 132 ? 9.865 1.051 -2.298 1.00 93.06 132 ALA A CA 1
ATOM 1046 C C . ALA A 1 132 ? 10.364 2.430 -1.843 1.00 93.06 132 ALA A C 1
ATOM 1048 O O . ALA A 1 132 ? 9.546 3.292 -1.525 1.00 93.06 132 ALA A O 1
ATOM 1049 N N . LEU A 1 133 ? 11.674 2.694 -1.899 1.00 93.94 133 LEU A N 1
ATOM 1050 C CA . LEU A 1 133 ? 12.246 4.008 -1.582 1.00 93.94 133 LEU A CA 1
ATOM 1051 C C . LEU A 1 133 ? 11.756 5.103 -2.537 1.00 93.94 133 LEU A C 1
ATOM 1053 O O . LEU A 1 133 ? 11.479 6.224 -2.102 1.00 93.94 133 LEU A O 1
ATOM 1057 N N . VAL A 1 134 ? 11.623 4.803 -3.832 1.00 92.56 134 VAL A N 1
ATOM 1058 C CA . VAL A 1 134 ? 11.055 5.757 -4.796 1.00 92.56 134 VAL A CA 1
ATOM 1059 C C . VAL A 1 134 ? 9.595 6.065 -4.454 1.00 92.56 134 VAL A C 1
ATOM 1061 O O . VAL A 1 134 ? 9.205 7.233 -4.470 1.00 92.56 134 VAL A O 1
ATOM 1064 N N . TYR A 1 135 ? 8.792 5.058 -4.105 1.00 94.06 135 TYR A N 1
ATOM 1065 C CA . TYR A 1 135 ? 7.400 5.278 -3.707 1.00 94.06 135 TYR A CA 1
ATOM 1066 C C . TYR A 1 135 ? 7.262 5.989 -2.362 1.00 94.06 135 TYR A C 1
ATOM 1068 O O . TYR A 1 135 ? 6.390 6.841 -2.238 1.00 94.06 135 TYR A O 1
ATOM 1076 N N . GLN A 1 136 ? 8.142 5.738 -1.389 1.00 93.75 136 GLN A N 1
ATOM 1077 C CA . GLN A 1 136 ? 8.163 6.495 -0.130 1.00 93.75 136 GLN A CA 1
ATOM 1078 C C . GLN A 1 136 ? 8.354 7.991 -0.391 1.00 93.75 136 GLN A C 1
ATOM 1080 O O . GLN A 1 136 ? 7.622 8.817 0.152 1.00 93.75 136 GLN A O 1
ATOM 1085 N N . LYS A 1 137 ? 9.304 8.340 -1.268 1.00 92.12 137 LYS A N 1
ATOM 1086 C CA . LYS A 1 137 ? 9.539 9.734 -1.668 1.00 92.12 137 LYS A CA 1
ATOM 1087 C C . LYS A 1 137 ? 8.323 10.328 -2.376 1.00 92.12 137 LYS A C 1
ATOM 1089 O O . LYS A 1 137 ? 7.936 11.445 -2.060 1.00 92.12 137 LYS A O 1
ATOM 1094 N N . ALA A 1 138 ? 7.704 9.583 -3.292 1.00 90.94 138 ALA A N 1
ATOM 1095 C CA . ALA A 1 138 ? 6.516 10.042 -4.011 1.00 90.94 138 ALA A CA 1
ATOM 1096 C C . ALA A 1 138 ? 5.316 10.275 -3.074 1.00 90.94 138 ALA A C 1
ATOM 1098 O O . ALA A 1 138 ? 4.636 11.290 -3.188 1.00 90.94 138 ALA A O 1
ATOM 1099 N N . MET A 1 139 ? 5.095 9.379 -2.108 1.00 92.00 139 MET A N 1
ATOM 1100 C CA . MET A 1 139 ? 4.055 9.543 -1.088 1.00 92.00 139 MET A CA 1
ATOM 1101 C C . MET A 1 139 ? 4.313 10.772 -0.208 1.00 92.00 139 MET A C 1
ATOM 1103 O O . MET A 1 139 ? 3.381 11.514 0.076 1.00 92.00 139 MET A O 1
ATOM 1107 N N . ALA A 1 140 ? 5.569 11.017 0.180 1.00 89.75 140 ALA A N 1
ATOM 1108 C CA . ALA A 1 140 ? 5.933 12.192 0.967 1.00 89.75 140 ALA A CA 1
ATOM 1109 C C . ALA A 1 140 ? 5.719 13.510 0.204 1.00 89.75 140 ALA A C 1
ATOM 1111 O O . ALA A 1 140 ? 5.388 14.512 0.824 1.00 89.75 140 ALA A O 1
ATOM 1112 N N . LEU A 1 141 ? 5.895 13.528 -1.121 1.00 87.62 141 LEU A N 1
ATOM 1113 C CA . LEU A 1 141 ? 5.592 14.710 -1.935 1.00 87.62 141 LEU A CA 1
ATOM 1114 C C . LEU A 1 141 ? 4.087 14.997 -1.978 1.00 87.62 141 LEU A C 1
ATOM 1116 O O . LEU A 1 141 ? 3.704 16.144 -1.785 1.00 87.62 141 LEU A O 1
ATOM 1120 N N . LEU A 1 142 ? 3.258 13.961 -2.142 1.00 85.94 142 LEU A N 1
ATOM 1121 C CA . LEU A 1 142 ? 1.794 14.083 -2.156 1.00 85.94 142 LEU A CA 1
ATOM 1122 C C . LEU A 1 142 ? 1.228 14.608 -0.822 1.00 85.94 142 LEU A C 1
ATOM 1124 O O . LEU A 1 142 ? 0.181 15.238 -0.805 1.00 85.94 142 LEU A O 1
ATOM 1128 N N . ASP A 1 143 ? 1.905 14.341 0.298 1.00 80.56 143 ASP A N 1
ATOM 1129 C CA . ASP A 1 143 ? 1.480 14.791 1.633 1.00 80.56 143 ASP A CA 1
ATOM 1130 C C . ASP A 1 143 ? 1.763 16.273 1.910 1.00 80.56 143 ASP A C 1
ATOM 1132 O O . ASP A 1 143 ? 1.258 16.813 2.894 1.00 80.56 143 ASP A O 1
ATOM 1136 N N . ASN A 1 144 ? 2.576 16.916 1.069 1.00 71.81 144 ASN A N 1
ATOM 1137 C CA . ASN A 1 144 ? 2.925 18.332 1.187 1.00 71.81 144 ASN A CA 1
ATOM 1138 C C . ASN A 1 144 ? 2.126 19.236 0.225 1.00 71.81 144 ASN A C 1
ATOM 1140 O O . ASN A 1 144 ? 2.380 20.441 0.202 1.00 71.81 144 ASN A O 1
ATOM 1144 N N . GLU A 1 145 ? 1.210 18.668 -0.567 1.00 56.78 145 GLU A N 1
ATOM 1145 C CA . GLU A 1 145 ? 0.253 19.383 -1.432 1.00 56.78 145 GLU A CA 1
ATOM 1146 C C . GLU A 1 145 ? -1.084 19.618 -0.716 1.00 56.78 145 GLU A C 1
ATOM 1148 O O . GLU A 1 145 ? -1.634 20.734 -0.869 1.00 56.78 145 GLU A O 1
#

Mean predicted aligned error: 12.11 Å

Sequence (145 aa):
MSSKNLIHFGPFEVTDQVFYKTPLCYALVNIKPILPGHVLVIPYRQAKRLTDLTSEEISDLFTAVQKVQRMLAVKASGNNEGDGIYDRLQSEEGNVGGGLWDQQRPVQDGKFPKIKDEDRKPRSPEDMNEEALVYQKAMALLDNE

Secondary structure (DSSP, 8-state):
-------EETTEE-GGGEEEE-SSEEEEE-SS-SSTT-EEEEESS--SSGGGS-HHHHHHHHHHHHHHHHHHHHHHTTS--S-THHHHHSSTTT-HHHHHHTT-PPP---------GGG-PPPPHHHHHHHHHHHHHHHHHHTT-

Organism: NCBI:txid354080

Solvent-accessible surface area (backbone atoms only — not comparable to full-atom values): 8978 Å² total; per-residue (Å²): 130,85,79,78,80,80,38,64,63,81,95,41,80,42,52,66,26,44,34,47,76,59,98,58,29,37,26,32,60,50,61,66,53,90,50,91,88,44,61,48,78,44,58,74,69,92,61,95,46,80,86,68,51,51,74,66,51,50,51,52,47,53,52,50,50,56,52,53,50,51,46,52,51,62,66,51,44,87,44,86,56,70,72,50,62,61,63,44,48,70,30,80,89,38,33,63,57,69,77,36,62,83,79,49,85,80,76,93,81,77,76,78,80,79,82,58,73,86,81,60,69,70,61,57,71,66,62,39,33,54,52,13,52,53,45,32,54,47,50,56,54,64,75,75,111

Foldseek 3Di:
DPPQPFADDVPDTQSLQWQDDDPFWTKGQDQFAPDPLDIDIGGSDDDPDPVVDDPVNVVVRVVVVVLSVVLVVVVVVVPVDPPCVVVCCVDPNVPPVVVCVVPDDDDPDDDDPPPDPVVTDGDDPVVSSVVSVVSNVSSVVVVVD

pLDDT: mean 78.9, std 17.88, range [38.5, 97.19]